Protein AF-A0A9W6DGX1-F1 (afdb_monomer)

Sequence (95 aa):
MDEYISGRIVN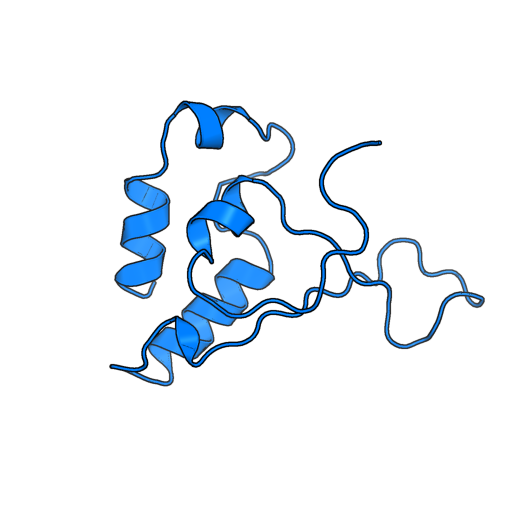MPQNILNSYNKTKRAGSHAEVNALNEALLARKGANIDEFMIHVISTKGLGPSIPRAGIPMPRCQHCEYITNGSNYYPEVLKYGK

pLDDT: mean 82.73, std 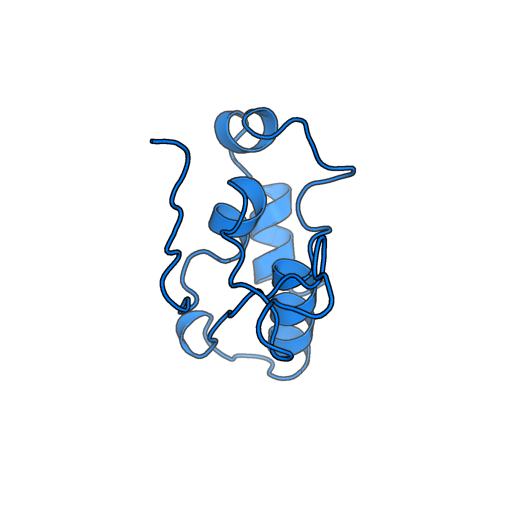13.67, range [37.44, 96.56]

InterPro domains:
  IPR025968 YwqJ-like deaminase [PF14431] (6-85)

Secondary structure (DSSP, 8-state):
--HHHHHHHHT--HHHHTT-TTSSSTT-SHHHHHHHHHHHHSTT--GGG-EE--EE-TT--TTS-TT-EE-PPPHHHHHHTTTSEE---S--S--

Foldseek 3Di:
DDPLLVCLQVPPDPCLLPVDPPDPGQQPDPQSVVLVVVCVVVPPDDLQVAEDWDFDPPPDDPPDPPRGDTDDDGSSSCSSSPNYHYDDDPDDPDD

Solvent-accessible surface area (backbone atoms only — not comparable to full-atom values): 6069 Å² total; per-residue (Å²): 128,33,69,69,53,48,48,38,65,74,66,50,52,66,70,50,63,67,69,56,88,88,60,100,52,86,70,73,49,70,70,49,48,52,50,35,52,51,46,61,74,40,76,89,64,60,60,64,79,39,76,50,75,52,63,38,66,80,88,63,54,98,86,50,65,93,84,43,43,81,48,55,72,52,67,52,50,47,60,50,50,58,66,38,40,66,62,82,59,92,58,69,79,88,128

Radius of gyration: 14.16 Å; Cα con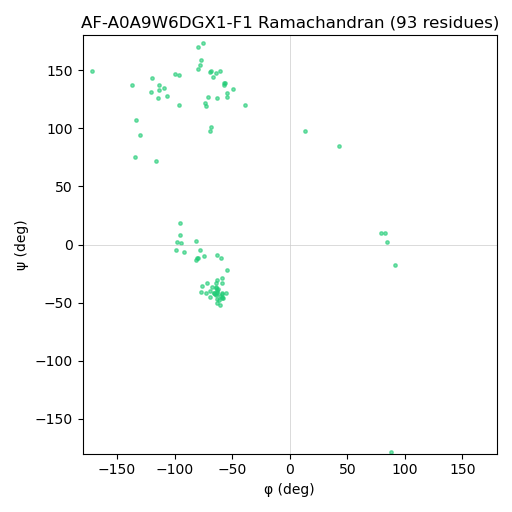tacts (8 Å, |Δi|>4): 99; chains: 1; bounding box: 33×26×41 Å

Structure (mmCIF, N/CA/C/O backbone):
data_AF-A0A9W6DGX1-F1
#
_entry.id   AF-A0A9W6DGX1-F1
#
loop_
_atom_site.group_PDB
_atom_site.id
_atom_site.type_symbol
_atom_site.label_atom_id
_atom_site.label_alt_id
_atom_site.label_comp_id
_atom_site.label_asym_id
_atom_site.label_entity_id
_atom_site.label_seq_id
_atom_site.pdbx_PDB_ins_code
_atom_site.Cartn_x
_atom_site.Cartn_y
_atom_site.Cartn_z
_atom_site.occupancy
_atom_site.B_iso_or_equiv
_atom_site.auth_seq_id
_atom_site.auth_comp_id
_atom_site.auth_asym_id
_atom_site.auth_atom_id
_atom_site.pdbx_PDB_model_num
ATOM 1 N N . MET A 1 1 ? -3.928 12.412 5.700 1.00 82.19 1 MET A N 1
ATOM 2 C CA . MET A 1 1 ? -3.665 10.965 5.611 1.00 82.19 1 MET A CA 1
ATOM 3 C C . MET A 1 1 ? -4.888 10.259 6.151 1.00 82.19 1 MET A C 1
ATOM 5 O O . MET A 1 1 ? -5.416 10.737 7.149 1.00 82.19 1 MET A O 1
ATOM 9 N N . ASP A 1 2 ? -5.337 9.197 5.499 1.00 93.50 2 ASP A N 1
ATOM 10 C CA . ASP A 1 2 ? -6.369 8.302 6.015 1.00 93.50 2 ASP A CA 1
ATOM 11 C C . ASP A 1 2 ? -5.929 7.639 7.338 1.00 93.50 2 ASP A C 1
ATOM 13 O O . ASP A 1 2 ? -4.730 7.431 7.563 1.00 93.50 2 ASP A O 1
ATOM 17 N N . GLU A 1 3 ? -6.888 7.333 8.218 1.00 92.75 3 GLU A N 1
ATOM 18 C CA . GLU A 1 3 ? -6.628 6.765 9.547 1.00 92.75 3 GLU A CA 1
ATOM 19 C C . GLU A 1 3 ? -5.964 5.388 9.463 1.00 92.75 3 GLU A C 1
ATOM 21 O O . GLU A 1 3 ? -4.990 5.137 10.178 1.00 92.75 3 GLU A O 1
ATOM 26 N N . TYR A 1 4 ? -6.414 4.532 8.540 1.00 91.94 4 TYR A N 1
ATOM 27 C CA . TYR A 1 4 ? -5.843 3.206 8.335 1.00 91.94 4 TYR A CA 1
ATOM 28 C C . TYR A 1 4 ? -4.367 3.321 7.947 1.00 91.94 4 TYR A C 1
ATOM 30 O O . TYR A 1 4 ? -3.49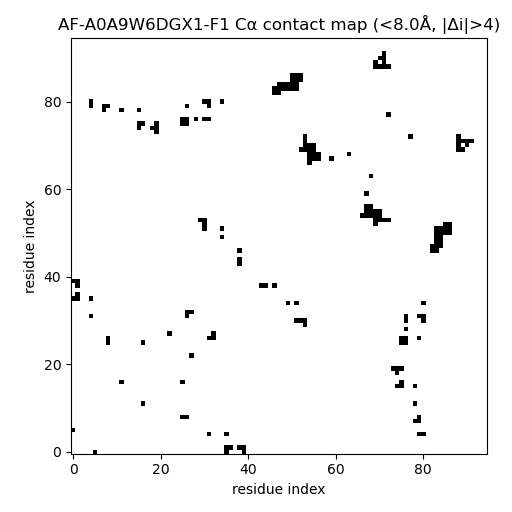0 2.749 8.599 1.00 91.94 4 TYR A O 1
ATOM 38 N N . ILE A 1 5 ? -4.065 4.128 6.926 1.00 93.44 5 ILE A N 1
ATOM 39 C CA . ILE A 1 5 ? -2.695 4.293 6.425 1.00 93.44 5 ILE A CA 1
ATOM 40 C C . ILE A 1 5 ? -1.793 4.930 7.488 1.00 93.44 5 ILE A C 1
ATOM 42 O O . ILE A 1 5 ? -0.669 4.469 7.703 1.00 93.44 5 ILE A O 1
ATOM 46 N N . SER A 1 6 ? -2.285 5.960 8.183 1.00 92.75 6 SER A N 1
ATOM 47 C CA . SER A 1 6 ? -1.562 6.602 9.284 1.00 92.75 6 SER A CA 1
ATOM 48 C C . SER A 1 6 ? -1.223 5.592 10.387 1.00 92.75 6 SER A C 1
ATOM 50 O O . SER A 1 6 ? -0.066 5.491 10.806 1.00 92.75 6 SER A O 1
ATOM 52 N N . GLY A 1 7 ? -2.199 4.768 10.781 1.00 94.00 7 GLY A N 1
ATOM 53 C CA . GLY A 1 7 ? -2.025 3.708 11.767 1.00 94.00 7 GLY A CA 1
ATOM 54 C C . GLY A 1 7 ? -0.966 2.686 11.357 1.00 94.00 7 GLY A C 1
ATOM 55 O O . GLY A 1 7 ? -0.135 2.309 12.184 1.00 94.00 7 GLY A O 1
ATOM 56 N N . ARG A 1 8 ? -0.925 2.276 10.083 1.00 94.12 8 ARG A N 1
ATOM 57 C CA . ARG A 1 8 ? 0.108 1.351 9.580 1.00 94.12 8 ARG A CA 1
ATOM 58 C C . ARG A 1 8 ? 1.503 1.982 9.572 1.00 94.12 8 ARG A C 1
ATOM 60 O O . ARG A 1 8 ? 2.474 1.295 9.863 1.00 94.12 8 ARG A O 1
ATOM 67 N N . ILE A 1 9 ? 1.641 3.270 9.262 1.00 91.62 9 ILE A N 1
ATOM 68 C CA . ILE A 1 9 ? 2.961 3.925 9.275 1.00 91.62 9 ILE A CA 1
ATOM 69 C C . ILE A 1 9 ? 3.492 4.070 10.703 1.00 91.62 9 ILE A C 1
ATOM 71 O O . ILE A 1 9 ? 4.659 3.771 10.946 1.00 91.62 9 ILE A O 1
ATOM 75 N N . VAL A 1 10 ? 2.650 4.515 11.641 1.00 92.31 10 VAL A N 1
ATOM 76 C CA . VAL A 1 10 ? 3.055 4.750 13.038 1.00 92.31 10 VAL A CA 1
ATOM 77 C C . VAL A 1 10 ? 3.360 3.441 13.764 1.00 92.31 10 VAL A C 1
ATOM 79 O O . VAL A 1 10 ? 4.337 3.369 14.50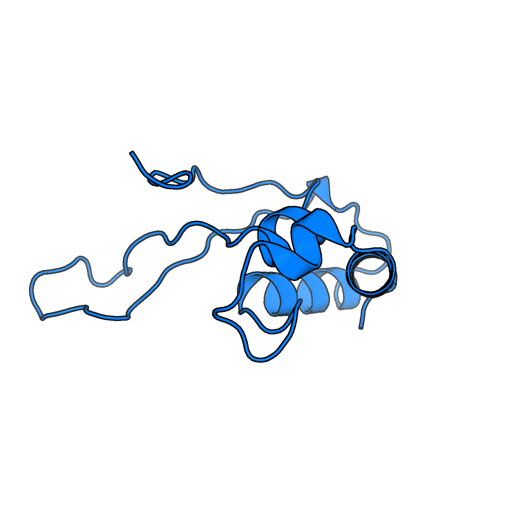2 1.00 92.31 10 VAL A O 1
ATOM 82 N N . ASN A 1 11 ? 2.563 2.397 13.527 1.00 93.38 11 ASN A N 1
ATOM 83 C CA . ASN A 1 11 ? 2.692 1.112 14.219 1.00 93.38 11 ASN A CA 1
ATOM 84 C C . ASN A 1 11 ? 3.530 0.084 13.442 1.00 93.38 11 ASN A C 1
ATOM 86 O O . ASN A 1 11 ? 3.421 -1.119 13.690 1.00 93.38 11 ASN A O 1
ATOM 90 N N . MET A 1 12 ? 4.345 0.528 12.480 1.00 92.25 12 MET A N 1
ATOM 91 C CA . MET A 1 12 ? 5.190 -0.375 11.704 1.00 92.25 12 MET A CA 1
ATOM 92 C C . MET A 1 12 ? 6.206 -1.081 12.621 1.00 92.25 12 MET A C 1
ATOM 94 O O . MET A 1 12 ? 6.975 -0.408 13.308 1.00 92.25 12 MET A O 1
ATOM 98 N N . PRO A 1 13 ? 6.271 -2.426 12.612 1.00 93.31 13 PRO A N 1
ATOM 99 C CA . PRO A 1 13 ? 7.254 -3.173 13.383 1.00 93.31 13 PRO A CA 1
ATOM 100 C C . PRO A 1 13 ? 8.687 -2.767 13.034 1.00 93.31 13 PRO A C 1
ATOM 102 O O . PRO A 1 13 ? 9.031 -2.624 11.858 1.00 93.31 13 PRO A O 1
ATOM 105 N N . GLN A 1 14 ? 9.550 -2.646 14.046 1.00 89.12 14 GLN A N 1
ATOM 106 C CA . GLN A 1 14 ? 10.926 -2.175 13.860 1.00 89.12 14 GLN A CA 1
ATOM 107 C C . GLN A 1 14 ? 11.732 -3.058 12.893 1.00 89.12 14 GLN A C 1
ATOM 109 O O . GLN A 1 14 ? 12.565 -2.553 12.142 1.00 89.12 14 GLN A O 1
ATOM 114 N N . ASN A 1 15 ? 11.471 -4.369 12.870 1.00 89.38 15 ASN A N 1
ATOM 115 C CA . ASN A 1 15 ? 12.113 -5.288 11.932 1.00 89.38 15 ASN A CA 1
ATOM 116 C C . ASN A 1 15 ? 11.744 -4.982 10.473 1.00 89.38 15 ASN A C 1
ATOM 118 O O . ASN A 1 15 ? 12.612 -5.088 9.619 1.00 89.38 15 ASN A O 1
ATOM 122 N N . ILE A 1 16 ? 10.503 -4.566 10.194 1.00 87.62 16 ILE A N 1
ATOM 123 C CA . ILE A 1 16 ? 10.052 -4.151 8.855 1.00 87.62 16 ILE A CA 1
ATOM 124 C C . ILE A 1 16 ? 10.568 -2.748 8.532 1.00 87.62 16 ILE A C 1
ATOM 126 O O . ILE A 1 16 ? 11.023 -2.482 7.423 1.00 87.62 16 ILE A O 1
ATOM 130 N N . LEU A 1 17 ? 10.545 -1.839 9.508 1.00 85.94 17 LEU A N 1
ATOM 131 C CA . LEU A 1 17 ? 11.065 -0.488 9.322 1.00 85.94 17 LEU A CA 1
ATOM 132 C C . LEU A 1 17 ? 12.549 -0.520 8.918 1.00 85.94 17 LEU A C 1
ATOM 134 O O . LEU A 1 17 ? 12.945 0.157 7.970 1.00 85.94 17 LEU A O 1
ATOM 138 N N . ASN A 1 18 ? 13.341 -1.378 9.564 1.00 83.94 18 ASN A N 1
ATOM 139 C CA . ASN A 1 18 ? 14.775 -1.526 9.312 1.00 83.94 18 ASN A CA 1
ATOM 140 C C . ASN A 1 18 ? 15.119 -2.408 8.098 1.00 83.94 18 ASN A C 1
ATOM 142 O O . ASN A 1 18 ? 16.272 -2.420 7.668 1.00 83.94 18 ASN A O 1
ATOM 146 N N . SER A 1 19 ? 14.171 -3.170 7.544 1.00 79.19 19 SER A N 1
ATOM 147 C CA . SER A 1 19 ? 14.473 -4.162 6.504 1.00 79.19 19 SER A CA 1
ATOM 148 C C . SER A 1 19 ? 14.647 -3.564 5.102 1.00 79.19 19 SER A C 1
ATOM 150 O O . SER A 1 19 ? 15.164 -4.230 4.205 1.00 79.19 19 SER A O 1
ATOM 152 N N . TYR A 1 20 ? 14.289 -2.289 4.903 1.00 67.06 20 TYR A N 1
ATOM 153 C CA . TYR A 1 20 ? 14.417 -1.608 3.614 1.00 67.06 20 TYR A CA 1
ATOM 154 C C . TYR A 1 20 ? 15.119 -0.244 3.737 1.00 67.06 20 TYR A C 1
ATOM 156 O O . TYR A 1 20 ? 14.498 0.788 3.970 1.00 67.06 20 TYR A O 1
ATOM 164 N N . ASN A 1 21 ? 16.439 -0.231 3.518 1.00 63.84 21 ASN A N 1
ATOM 165 C CA . ASN A 1 21 ? 17.304 0.956 3.653 1.00 63.84 21 ASN A CA 1
ATOM 166 C C . ASN A 1 21 ? 17.305 1.913 2.440 1.00 63.84 21 ASN A C 1
ATOM 168 O O . ASN A 1 21 ? 18.070 2.874 2.408 1.00 63.84 21 ASN A O 1
ATOM 172 N N . LYS A 1 22 ? 16.498 1.655 1.401 1.00 63.50 22 LYS A N 1
ATOM 173 C CA . LYS A 1 22 ? 16.588 2.370 0.109 1.00 63.50 22 LYS A CA 1
ATOM 174 C C . LYS A 1 22 ? 15.646 3.571 -0.039 1.00 63.50 22 LYS A C 1
ATOM 176 O O . LYS A 1 22 ? 15.646 4.194 -1.100 1.00 63.50 22 LYS A O 1
ATOM 181 N N . THR A 1 23 ? 14.840 3.912 0.968 1.00 59.56 23 THR A N 1
ATOM 182 C CA . THR A 1 23 ? 13.769 4.920 0.821 1.00 59.56 23 THR A CA 1
ATOM 183 C C . THR A 1 23 ? 13.922 6.108 1.744 1.00 59.56 23 THR A C 1
ATOM 185 O O . THR A 1 23 ? 14.256 5.954 2.913 1.00 59.56 23 THR A O 1
ATOM 188 N N . LYS A 1 24 ? 13.568 7.291 1.227 1.00 61.78 24 LYS A N 1
ATOM 189 C CA . LYS A 1 24 ? 13.570 8.560 1.968 1.00 61.78 24 LYS A CA 1
ATOM 190 C C . LYS A 1 24 ? 12.667 8.537 3.214 1.00 61.78 24 LYS A C 1
ATOM 192 O O . LYS A 1 24 ? 12.962 9.265 4.154 1.00 61.78 24 LYS A O 1
ATOM 197 N N . ARG A 1 25 ? 11.585 7.736 3.221 1.00 69.25 25 ARG A N 1
ATOM 198 C CA . ARG A 1 2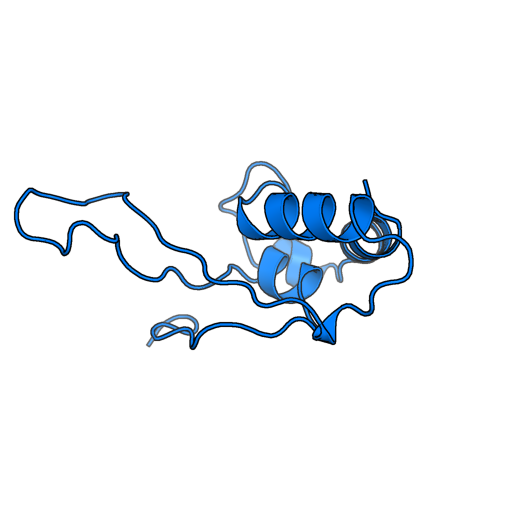5 ? 10.700 7.473 4.378 1.00 69.25 25 ARG A CA 1
ATOM 199 C C . ARG A 1 25 ? 9.693 6.355 4.064 1.00 69.25 25 ARG A C 1
ATOM 201 O O . ARG A 1 25 ? 9.251 6.256 2.915 1.00 69.25 25 ARG A O 1
ATOM 208 N N . ALA A 1 26 ? 9.273 5.582 5.069 1.00 72.31 26 ALA A N 1
ATOM 209 C CA . ALA A 1 26 ? 8.134 4.668 4.949 1.00 72.31 26 ALA A CA 1
ATOM 210 C C . ALA A 1 26 ? 6.859 5.430 4.532 1.00 72.31 26 ALA A C 1
ATOM 212 O O . ALA A 1 26 ? 6.598 6.528 5.025 1.00 72.31 26 ALA A O 1
ATOM 213 N N . GLY A 1 27 ? 6.090 4.858 3.601 1.00 74.19 27 GLY A N 1
ATOM 214 C CA . GLY A 1 27 ? 4.829 5.432 3.114 1.00 74.19 27 GLY A CA 1
ATOM 215 C C . GLY A 1 27 ? 4.943 6.502 2.023 1.00 74.19 27 GLY A C 1
ATOM 216 O O . GLY A 1 27 ? 3.947 7.132 1.704 1.00 74.19 27 GLY A O 1
ATOM 217 N N . SER A 1 28 ? 6.128 6.713 1.442 1.00 83.06 28 SER A N 1
ATOM 218 C CA . SER A 1 28 ? 6.340 7.720 0.385 1.00 83.06 28 SER A CA 1
ATOM 219 C C . SER A 1 28 ? 6.177 7.199 -1.051 1.00 83.06 28 SER A C 1
ATOM 221 O O . SER A 1 28 ? 6.246 7.987 -1.995 1.00 83.06 28 SER A O 1
ATOM 223 N N . HIS A 1 29 ? 5.999 5.889 -1.239 1.00 89.81 29 HIS A N 1
ATOM 224 C CA . HIS A 1 29 ? 5.856 5.291 -2.566 1.00 89.81 29 HIS A CA 1
ATOM 225 C C . HIS A 1 29 ? 4.464 5.496 -3.172 1.00 89.81 29 HIS A C 1
ATOM 227 O O . HIS A 1 29 ? 3.478 5.720 -2.467 1.00 89.81 29 HIS A O 1
ATOM 233 N N . ALA A 1 30 ? 4.408 5.373 -4.500 1.00 90.69 30 ALA A N 1
ATOM 234 C CA . ALA A 1 30 ? 3.214 5.610 -5.300 1.00 90.69 30 ALA A CA 1
ATOM 235 C C . ALA A 1 30 ? 2.017 4.763 -4.844 1.00 90.69 30 ALA A C 1
ATOM 237 O O . ALA A 1 30 ? 0.920 5.298 -4.726 1.00 90.69 30 ALA A O 1
ATOM 238 N N . GLU A 1 31 ? 2.221 3.484 -4.517 1.00 91.31 31 GLU A N 1
ATOM 239 C CA . GLU A 1 31 ? 1.144 2.596 -4.071 1.00 91.31 31 GLU A CA 1
ATOM 240 C C . GLU A 1 31 ? 0.481 3.040 -2.766 1.00 91.31 31 GLU A C 1
ATOM 242 O O . GLU A 1 31 ? -0.737 2.941 -2.628 1.00 91.31 31 GLU A O 1
ATOM 247 N N . VAL A 1 32 ? 1.262 3.564 -1.818 1.00 94.00 32 VAL A N 1
ATOM 248 C CA . VAL A 1 32 ? 0.733 4.034 -0.533 1.00 94.00 32 VAL A CA 1
ATOM 249 C C . VAL A 1 32 ? -0.035 5.336 -0.726 1.00 94.00 32 VAL A C 1
ATOM 251 O O . VAL A 1 32 ? -1.118 5.490 -0.165 1.00 94.00 32 VAL A O 1
ATOM 254 N N . ASN A 1 33 ? 0.490 6.247 -1.550 1.00 93.38 33 ASN A N 1
ATOM 255 C CA . ASN A 1 33 ? -0.189 7.503 -1.862 1.00 93.38 33 ASN A CA 1
ATOM 256 C C . ASN A 1 33 ? -1.520 7.251 -2.581 1.00 93.38 33 ASN A C 1
ATOM 258 O O . ASN A 1 33 ? -2.541 7.791 -2.162 1.00 93.38 33 ASN A O 1
ATOM 262 N N . ALA A 1 34 ? -1.523 6.379 -3.593 1.00 94.69 34 ALA A N 1
ATOM 263 C CA . ALA A 1 34 ? -2.723 6.032 -4.348 1.00 94.69 34 ALA A CA 1
ATOM 264 C C . ALA A 1 34 ? -3.801 5.404 -3.452 1.00 94.69 34 ALA A C 1
ATOM 266 O O . ALA A 1 34 ? -4.964 5.797 -3.513 1.00 94.69 34 ALA A O 1
ATOM 267 N N . LEU A 1 35 ? -3.419 4.470 -2.573 1.00 95.38 35 LEU A N 1
ATOM 268 C CA . LEU A 1 35 ? -4.365 3.858 -1.641 1.00 95.38 35 LEU A CA 1
ATOM 269 C C . LEU A 1 35 ? -4.902 4.869 -0.621 1.00 95.38 35 LEU A C 1
ATOM 271 O O . LEU A 1 35 ? -6.099 4.886 -0.348 1.00 95.38 35 LEU A O 1
ATOM 275 N N . ASN A 1 36 ? -4.041 5.742 -0.091 1.00 95.38 36 ASN A N 1
ATOM 276 C CA . ASN A 1 36 ? -4.456 6.815 0.810 1.00 95.38 36 ASN A CA 1
ATOM 277 C C . ASN A 1 36 ? -5.479 7.753 0.151 1.00 95.38 36 ASN A C 1
ATOM 279 O O . ASN A 1 36 ? -6.483 8.089 0.771 1.00 95.38 36 ASN A O 1
ATOM 283 N N . GLU A 1 37 ? -5.245 8.177 -1.091 1.00 95.94 37 GLU A N 1
ATOM 284 C CA . GLU A 1 37 ? -6.197 9.019 -1.826 1.00 95.94 37 GLU A CA 1
ATOM 285 C C . GLU A 1 37 ? -7.528 8.298 -2.058 1.00 95.94 37 GLU A C 1
ATOM 2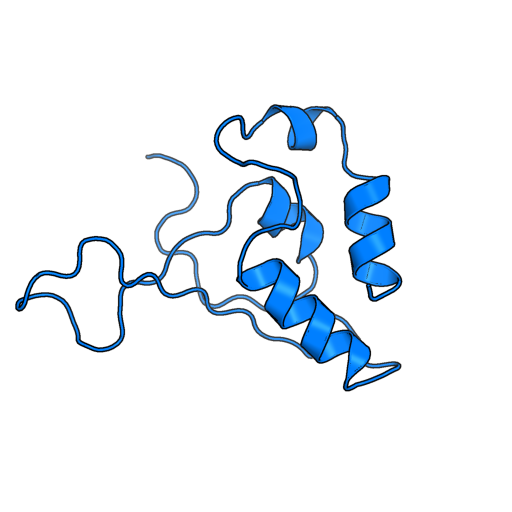87 O O . GLU A 1 37 ? -8.589 8.890 -1.859 1.00 95.94 37 GLU A O 1
ATOM 292 N N . ALA A 1 38 ? -7.483 7.009 -2.400 1.00 95.88 38 ALA A N 1
ATOM 293 C CA . ALA A 1 38 ? -8.675 6.203 -2.632 1.00 95.88 38 ALA A CA 1
ATOM 294 C C . ALA A 1 38 ? -9.528 6.023 -1.358 1.00 95.88 38 ALA A C 1
ATOM 296 O O . ALA A 1 38 ? -10.750 6.178 -1.414 1.00 95.88 38 ALA A O 1
ATOM 297 N N . LEU A 1 39 ? -8.895 5.774 -0.207 1.00 95.50 39 LEU A N 1
ATOM 298 C CA . LEU A 1 39 ? -9.564 5.676 1.098 1.00 95.50 39 LEU A CA 1
ATOM 299 C C . LEU A 1 39 ? -10.166 7.018 1.540 1.00 95.50 39 LEU A C 1
ATOM 301 O O . LEU A 1 39 ? -11.311 7.072 1.987 1.00 95.50 39 LEU A O 1
ATOM 305 N N . LEU A 1 40 ? -9.440 8.125 1.340 1.00 95.69 40 LEU A N 1
ATOM 306 C CA . LEU A 1 40 ? -9.954 9.468 1.634 1.00 95.69 40 LEU A CA 1
ATOM 307 C C . LEU A 1 40 ? -11.148 9.842 0.743 1.00 95.69 40 LEU A C 1
ATOM 309 O O . LEU A 1 40 ? -12.078 10.500 1.217 1.00 95.69 40 LEU A O 1
ATOM 313 N N . ALA A 1 41 ? -11.130 9.431 -0.528 1.00 96.56 41 ALA A N 1
ATOM 314 C CA . ALA A 1 41 ? -12.216 9.667 -1.475 1.00 96.56 41 ALA A CA 1
ATOM 315 C C . ALA A 1 41 ? -13.456 8.806 -1.178 1.00 96.56 41 ALA A C 1
ATOM 317 O O . ALA A 1 41 ? -14.583 9.257 -1.387 1.00 96.56 41 ALA A O 1
ATOM 318 N N . ARG A 1 42 ? -13.267 7.585 -0.663 1.00 95.31 42 ARG A N 1
ATOM 319 C CA . ARG A 1 42 ? -14.340 6.650 -0.295 1.00 95.31 42 ARG A CA 1
ATOM 320 C C . ARG A 1 42 ? -14.337 6.367 1.208 1.00 95.31 42 ARG A C 1
ATOM 322 O O . ARG A 1 42 ? -14.006 5.268 1.645 1.00 95.31 42 ARG A O 1
ATOM 329 N N . LYS A 1 43 ? -14.758 7.356 2.001 1.00 92.69 43 LYS A N 1
ATOM 330 C CA . LYS A 1 43 ? -14.877 7.210 3.461 1.00 92.69 43 LYS A CA 1
ATOM 331 C C . LYS A 1 43 ? -15.752 6.006 3.828 1.00 92.69 43 LYS A C 1
ATOM 333 O O . LYS A 1 43 ? -16.889 5.913 3.373 1.00 92.69 43 LYS A O 1
ATOM 338 N N . GLY A 1 44 ? -15.226 5.126 4.679 1.00 89.19 44 GLY A N 1
ATOM 339 C CA . GLY A 1 44 ? -15.914 3.915 5.135 1.00 89.19 44 GLY A CA 1
ATOM 340 C C . GLY A 1 44 ? -15.791 2.707 4.202 1.00 89.19 44 GLY A C 1
ATOM 341 O O . GLY A 1 44 ? -16.367 1.670 4.515 1.00 89.19 44 GLY A O 1
ATOM 342 N N . ALA A 1 45 ? -15.059 2.814 3.086 1.00 93.25 45 ALA A N 1
ATOM 343 C CA . ALA A 1 45 ? -14.702 1.647 2.286 1.00 93.25 45 ALA A CA 1
ATOM 344 C C . ALA A 1 45 ? -13.754 0.724 3.061 1.00 93.25 45 ALA A C 1
ATOM 346 O O . ALA A 1 45 ? -12.868 1.183 3.788 1.00 93.25 45 ALA A O 1
ATOM 347 N N . ASN A 1 46 ? -13.923 -0.578 2.867 1.00 93.81 46 ASN A N 1
ATOM 348 C CA . ASN A 1 46 ? -13.024 -1.578 3.411 1.00 93.81 46 ASN A CA 1
ATOM 349 C C . ASN A 1 46 ? -11.764 -1.694 2.545 1.00 93.81 46 ASN A C 1
ATOM 351 O O . ASN A 1 46 ? -11.774 -1.455 1.336 1.00 93.81 46 ASN A O 1
ATOM 355 N N . ILE A 1 47 ? -10.649 -2.066 3.173 1.00 93.12 47 ILE A N 1
ATOM 356 C CA . ILE A 1 47 ? -9.343 -2.138 2.506 1.00 93.12 47 ILE A CA 1
ATOM 357 C C . ILE A 1 47 ? -9.307 -3.181 1.374 1.00 93.12 47 ILE A C 1
ATOM 359 O O . ILE A 1 47 ? -8.608 -2.991 0.378 1.00 93.12 47 ILE A O 1
ATOM 363 N N . ASP A 1 48 ? -10.092 -4.248 1.504 1.00 95.38 48 ASP A N 1
ATOM 364 C CA . ASP A 1 48 ? -10.225 -5.357 0.557 1.00 95.38 48 ASP A CA 1
ATOM 365 C C . ASP A 1 48 ? -11.099 -5.019 -0.661 1.00 95.38 48 ASP A C 1
ATOM 367 O O . ASP A 1 48 ? -11.164 -5.800 -1.607 1.00 95.38 48 ASP A O 1
ATOM 371 N N . GLU A 1 49 ? -11.717 -3.837 -0.701 1.00 95.25 49 GLU A N 1
ATOM 372 C CA . GLU A 1 49 ? -12.391 -3.321 -1.897 1.00 95.25 49 GLU A CA 1
ATOM 373 C C . GLU A 1 49 ? -11.414 -2.697 -2.906 1.00 95.25 49 GLU A C 1
ATOM 375 O O . GLU A 1 49 ? -11.790 -2.403 -4.043 1.00 95.25 49 GLU A O 1
ATOM 380 N N . PHE A 1 50 ? -10.159 -2.470 -2.509 1.00 95.06 50 PHE A N 1
ATOM 381 C CA . PHE A 1 50 ? -9.149 -1.840 -3.353 1.00 95.06 50 PHE A CA 1
ATOM 382 C C . PHE A 1 50 ? -8.225 -2.879 -3.990 1.00 95.06 50 PHE A C 1
ATOM 384 O O . PHE A 1 50 ? -7.897 -3.904 -3.390 1.00 95.06 50 PHE A O 1
ATOM 391 N N . MET A 1 51 ? -7.776 -2.588 -5.214 1.00 93.00 51 MET A N 1
ATOM 392 C CA . MET A 1 51 ? -6.735 -3.339 -5.911 1.00 93.00 51 MET A CA 1
ATOM 393 C C . MET A 1 51 ? -5.565 -2.420 -6.235 1.00 93.00 51 MET A C 1
ATOM 395 O O . MET A 1 51 ? -5.743 -1.346 -6.807 1.00 93.00 51 MET A O 1
ATOM 399 N N . ILE A 1 52 ? -4.361 -2.873 -5.905 1.00 91.62 52 ILE A N 1
ATOM 400 C CA . ILE A 1 52 ? -3.120 -2.161 -6.179 1.00 91.62 52 ILE A CA 1
ATOM 401 C C . ILE A 1 52 ? -2.384 -2.859 -7.318 1.00 91.62 52 ILE A C 1
ATOM 403 O O . ILE A 1 52 ? -2.118 -4.061 -7.275 1.00 91.62 52 ILE A O 1
ATOM 407 N N . HIS A 1 53 ? -2.016 -2.076 -8.327 1.00 90.12 53 HIS A N 1
ATOM 408 C CA . HIS A 1 53 ? -1.172 -2.509 -9.430 1.00 90.12 53 HIS A CA 1
ATOM 409 C C . HIS A 1 53 ? -0.094 -1.452 -9.665 1.00 90.12 53 HIS A C 1
ATOM 411 O O . HIS A 1 53 ? -0.372 -0.352 -10.140 1.00 90.12 53 HIS A O 1
ATOM 417 N N . VAL A 1 54 ? 1.140 -1.783 -9.287 1.00 87.38 54 VAL A N 1
ATOM 418 C CA . VAL A 1 54 ? 2.278 -0.870 -9.416 1.00 87.38 54 VAL A CA 1
ATOM 419 C C . VAL A 1 54 ? 3.008 -1.180 -10.708 1.00 87.38 54 VAL A C 1
ATOM 421 O O . VAL A 1 54 ? 3.524 -2.281 -10.884 1.00 87.38 54 VAL A O 1
ATOM 424 N N . ILE A 1 55 ? 3.079 -0.192 -11.592 1.00 86.75 55 ILE A N 1
ATOM 425 C CA . ILE A 1 55 ? 3.848 -0.262 -12.832 1.00 86.75 55 ILE A CA 1
ATOM 426 C C . ILE A 1 55 ? 5.003 0.732 -12.774 1.00 86.75 55 ILE A C 1
ATOM 428 O O . ILE A 1 55 ? 4.852 1.871 -12.333 1.00 86.75 55 ILE A O 1
ATOM 432 N N . SER A 1 56 ? 6.174 0.299 -13.224 1.00 81.88 56 SER A N 1
ATOM 433 C CA . SER A 1 56 ? 7.352 1.144 -13.357 1.00 81.88 56 SER A CA 1
ATOM 434 C C . SER A 1 56 ? 7.658 1.386 -14.824 1.00 81.88 56 SER A C 1
ATOM 436 O O . SER A 1 56 ? 7.684 0.462 -15.641 1.00 81.88 56 SER A O 1
ATOM 438 N N . THR A 1 57 ? 7.938 2.647 -15.140 1.00 79.81 57 THR A N 1
ATOM 439 C CA . THR A 1 57 ? 8.482 3.066 -16.433 1.00 79.81 57 THR A CA 1
ATOM 440 C C . THR A 1 57 ? 9.999 3.263 -16.396 1.00 79.81 57 THR A C 1
ATOM 442 O O . THR A 1 57 ? 10.627 3.645 -17.386 1.00 79.81 57 THR A O 1
ATOM 445 N N . LYS A 1 58 ? 10.628 2.997 -15.247 1.00 72.06 58 LYS A N 1
ATOM 446 C CA . LYS A 1 58 ? 12.068 3.160 -15.076 1.00 72.06 58 LYS A CA 1
ATOM 447 C C . LYS A 1 58 ? 12.815 2.087 -15.868 1.00 72.06 58 LYS A C 1
ATOM 449 O O . LYS A 1 58 ? 12.575 0.901 -15.680 1.00 72.06 58 LYS A O 1
ATOM 454 N N . GLY A 1 59 ? 13.756 2.512 -16.709 1.00 64.50 59 GLY A N 1
ATOM 455 C CA . GLY A 1 59 ? 14.519 1.602 -17.570 1.00 64.50 59 GLY A CA 1
ATOM 456 C C . GLY A 1 59 ? 13.763 1.151 -18.823 1.00 64.50 59 GLY A C 1
ATOM 457 O O . GLY A 1 59 ? 14.247 0.265 -19.522 1.00 64.50 59 GLY A O 1
A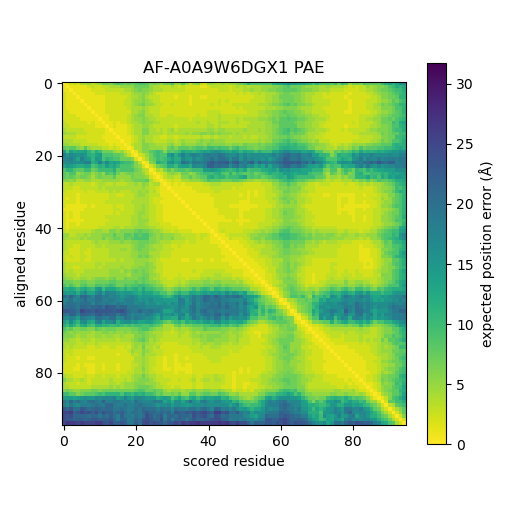TOM 458 N N . LEU A 1 60 ? 12.609 1.758 -19.131 1.00 65.31 60 LEU A N 1
ATOM 459 C CA . LEU A 1 60 ? 11.940 1.545 -20.410 1.00 65.31 60 LEU A CA 1
ATOM 460 C C . LEU A 1 60 ? 12.773 2.158 -21.539 1.00 65.31 60 LEU A C 1
ATOM 462 O O . LEU A 1 60 ? 12.767 3.367 -21.761 1.00 65.31 60 LEU A O 1
ATOM 466 N N . GLY A 1 61 ? 13.498 1.300 -22.253 1.00 63.91 61 GLY A N 1
ATOM 467 C CA . GLY A 1 61 ? 13.926 1.581 -23.618 1.00 63.91 61 GLY A CA 1
ATOM 468 C C . GLY A 1 61 ? 12.752 1.436 -24.601 1.00 63.91 61 GLY A C 1
ATOM 469 O O . GLY A 1 61 ? 11.681 0.959 -24.220 1.00 63.91 61 GLY A O 1
ATOM 470 N N . PRO A 1 62 ? 12.942 1.783 -25.884 1.00 67.56 62 PRO A N 1
ATOM 471 C CA . PRO A 1 62 ? 11.897 1.695 -26.914 1.00 67.56 62 PRO A CA 1
ATOM 472 C C . PRO A 1 62 ? 11.326 0.277 -27.139 1.00 67.56 62 PRO A C 1
ATOM 474 O O . PRO A 1 62 ? 10.310 0.132 -27.811 1.00 67.56 62 PRO A O 1
ATOM 477 N N . SER A 1 63 ? 11.967 -0.759 -26.591 1.00 65.69 63 SER A N 1
ATOM 478 C CA . SER A 1 63 ? 11.666 -2.182 -26.783 1.00 65.69 63 SER A CA 1
ATOM 479 C C . SER A 1 63 ? 10.832 -2.843 -25.673 1.00 65.69 63 SER A C 1
ATOM 481 O O . SER A 1 63 ? 10.468 -4.008 -25.817 1.00 65.69 63 SER A O 1
ATOM 483 N N . ILE A 1 64 ? 10.511 -2.149 -24.576 1.00 62.16 64 ILE A N 1
ATOM 484 C CA . ILE A 1 64 ? 9.687 -2.693 -23.477 1.00 62.16 64 ILE A CA 1
ATOM 485 C C . ILE A 1 64 ? 8.218 -2.253 -23.667 1.00 62.16 64 ILE A C 1
ATOM 487 O O . ILE A 1 64 ? 8.001 -1.154 -24.187 1.00 62.16 64 ILE A O 1
ATOM 491 N N . PRO A 1 65 ? 7.193 -3.062 -23.297 1.00 63.84 65 PRO A N 1
ATOM 492 C CA . PRO A 1 65 ? 5.791 -2.710 -23.523 1.00 63.84 65 PRO A CA 1
ATOM 493 C C . PRO A 1 65 ? 5.460 -1.296 -23.041 1.00 63.84 65 PRO A C 1
ATOM 495 O O . PRO A 1 65 ? 5.791 -0.924 -21.916 1.00 63.84 65 PRO A O 1
ATOM 498 N N . ARG A 1 66 ? 4.755 -0.516 -23.876 1.00 65.69 66 ARG A N 1
ATOM 499 C CA . ARG A 1 66 ? 4.373 0.881 -23.574 1.00 65.69 66 ARG A CA 1
ATOM 500 C C . ARG A 1 66 ? 3.623 1.037 -22.242 1.00 65.69 66 ARG A C 1
ATOM 502 O O . ARG A 1 66 ? 3.621 2.125 -21.681 1.00 65.69 66 ARG A O 1
ATOM 509 N N . ALA A 1 67 ? 3.006 -0.037 -21.748 1.00 72.62 67 ALA A N 1
ATOM 510 C CA . ALA A 1 67 ? 2.280 -0.079 -20.481 1.00 72.62 67 ALA A CA 1
ATOM 511 C C . ALA A 1 67 ? 3.182 -0.095 -19.224 1.00 72.62 67 ALA A C 1
ATOM 513 O O . ALA A 1 67 ? 2.667 0.064 -18.122 1.00 72.62 67 ALA A O 1
ATOM 514 N N . GLY A 1 68 ? 4.503 -0.262 -19.361 1.00 79.19 68 GLY A N 1
ATOM 515 C CA . GLY A 1 68 ? 5.429 -0.413 -18.233 1.00 79.19 68 GLY A CA 1
ATOM 516 C C . GLY A 1 68 ? 5.594 -1.859 -17.762 1.00 79.19 68 GLY A C 1
ATOM 517 O O . GLY A 1 68 ? 5.038 -2.788 -18.347 1.00 79.19 68 GLY A O 1
ATOM 518 N N . ILE A 1 69 ? 6.403 -2.052 -16.716 1.00 80.62 69 ILE A N 1
ATOM 519 C CA . ILE A 1 69 ? 6.657 -3.366 -16.105 1.00 80.62 69 ILE A CA 1
ATOM 520 C C . ILE A 1 69 ? 6.071 -3.384 -14.686 1.00 80.62 69 ILE A C 1
ATOM 522 O O . ILE A 1 69 ? 6.337 -2.441 -13.932 1.00 80.62 69 ILE A O 1
ATOM 526 N N . PRO A 1 70 ? 5.326 -4.436 -14.287 1.00 83.50 70 PRO A N 1
ATOM 527 C CA . PRO A 1 70 ? 4.894 -4.611 -12.905 1.00 83.50 70 PRO A CA 1
ATOM 528 C C . PRO A 1 70 ? 6.079 -4.583 -11.937 1.00 83.50 70 PRO A C 1
ATOM 530 O O . PRO A 1 70 ? 7.076 -5.278 -12.138 1.00 83.50 70 PRO A O 1
ATOM 533 N N . MET A 1 71 ? 5.975 -3.781 -10.882 1.00 82.62 71 MET A N 1
ATOM 534 C CA . MET A 1 71 ? 7.026 -3.632 -9.881 1.00 82.62 71 MET A CA 1
ATOM 535 C C . MET A 1 71 ? 6.543 -4.165 -8.531 1.00 82.62 71 MET A C 1
ATOM 537 O O . MET A 1 71 ? 5.503 -3.713 -8.052 1.00 82.62 71 MET A O 1
ATOM 541 N N . PRO A 1 72 ? 7.281 -5.093 -7.895 1.00 84.06 72 PRO A N 1
ATOM 542 C CA . PRO A 1 72 ? 6.906 -5.580 -6.576 1.00 84.06 72 PRO A CA 1
ATOM 543 C C . PRO A 1 72 ? 6.970 -4.453 -5.548 1.00 84.06 72 PRO A C 1
ATOM 545 O O . PRO A 1 72 ? 7.820 -3.556 -5.631 1.00 84.06 72 PRO A O 1
ATOM 548 N N . ARG A 1 73 ? 6.092 -4.521 -4.548 1.00 86.75 73 ARG A N 1
ATOM 549 C CA . ARG A 1 73 ? 6.155 -3.619 -3.399 1.00 86.75 73 ARG A CA 1
ATOM 550 C C . ARG A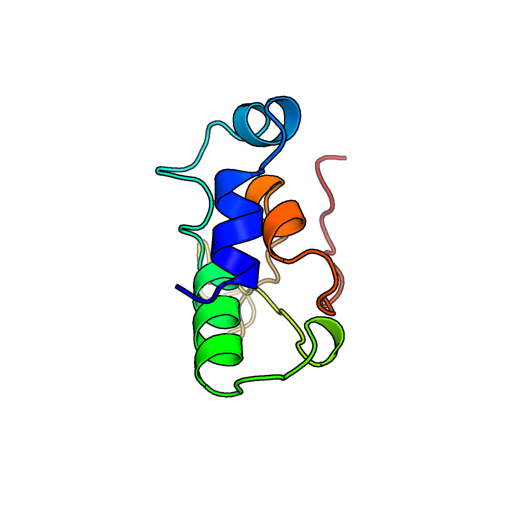 1 73 ? 7.395 -3.933 -2.572 1.00 86.75 73 ARG A C 1
ATOM 552 O O . ARG A 1 73 ? 7.842 -5.074 -2.486 1.00 86.75 73 ARG A O 1
ATOM 559 N N . CYS A 1 74 ? 7.945 -2.906 -1.931 1.00 86.50 74 CYS A N 1
ATOM 560 C CA . CYS A 1 74 ? 8.930 -3.111 -0.873 1.00 86.50 74 CYS A CA 1
ATOM 561 C C . CYS A 1 74 ? 8.242 -3.477 0.450 1.00 86.50 74 CYS A C 1
ATOM 563 O O . CYS A 1 74 ? 7.033 -3.305 0.598 1.00 86.50 74 CYS A O 1
ATOM 565 N N . GLN A 1 75 ? 9.022 -3.899 1.448 1.00 88.25 75 GLN A N 1
ATOM 566 C CA . GLN A 1 75 ? 8.484 -4.469 2.692 1.00 88.25 75 GLN A CA 1
ATOM 567 C C . GLN A 1 75 ? 7.662 -3.448 3.480 1.00 88.25 75 GLN A C 1
ATOM 569 O O . GLN A 1 75 ? 6.649 -3.793 4.086 1.00 88.25 75 GLN A O 1
ATOM 574 N N . HIS A 1 76 ? 8.050 -2.169 3.415 1.00 90.31 76 HIS A N 1
ATOM 575 C CA . HIS A 1 76 ? 7.268 -1.077 3.996 1.00 90.31 76 HIS A CA 1
ATOM 576 C C . HIS A 1 76 ? 5.890 -0.975 3.347 1.00 90.31 76 HIS A C 1
ATOM 578 O O . HIS A 1 76 ? 4.886 -0.873 4.044 1.00 90.31 76 HIS A O 1
ATOM 584 N N . CYS A 1 77 ? 5.834 -1.001 2.016 1.00 90.12 77 CYS A N 1
ATOM 585 C CA . CYS A 1 77 ? 4.593 -0.800 1.276 1.00 90.12 77 CYS A CA 1
ATOM 586 C C . CYS A 1 77 ? 3.706 -2.040 1.318 1.00 90.12 77 CYS A C 1
ATOM 588 O O . CYS A 1 77 ? 2.495 -1.907 1.451 1.00 90.12 77 CYS A O 1
ATOM 590 N N . GLU A 1 78 ? 4.288 -3.235 1.300 1.00 90.56 78 GLU A N 1
ATOM 591 C CA . GLU A 1 78 ? 3.579 -4.490 1.545 1.00 90.56 78 GLU A CA 1
ATOM 592 C C . GLU A 1 78 ? 2.917 -4.487 2.927 1.00 90.56 78 GLU A C 1
ATOM 594 O O . GLU A 1 78 ? 1.733 -4.792 3.039 1.00 90.56 78 GLU A O 1
ATOM 599 N N . TYR A 1 79 ? 3.630 -4.040 3.969 1.00 93.25 79 TYR A N 1
ATOM 600 C CA . TYR A 1 79 ? 3.034 -3.878 5.291 1.00 93.25 79 TYR A CA 1
ATOM 601 C C . TYR A 1 79 ? 1.918 -2.825 5.286 1.00 93.25 79 TYR A C 1
ATOM 603 O O . TYR A 1 79 ? 0.821 -3.097 5.768 1.00 93.25 79 TYR A O 1
ATOM 611 N N . ILE A 1 80 ? 2.155 -1.630 4.745 1.00 93.75 80 ILE A N 1
ATOM 612 C CA . ILE A 1 80 ? 1.167 -0.539 4.791 1.00 93.75 80 ILE A CA 1
ATOM 613 C C . ILE A 1 80 ? -0.110 -0.893 4.023 1.00 93.75 80 ILE A C 1
ATOM 615 O O . ILE A 1 80 ? -1.201 -0.585 4.485 1.00 93.75 80 ILE A O 1
ATOM 619 N N . THR A 1 81 ? 0.025 -1.566 2.883 1.00 93.31 81 THR A N 1
ATOM 620 C CA . THR A 1 81 ? -1.091 -1.889 1.981 1.00 93.31 81 THR A CA 1
ATOM 621 C C . THR A 1 81 ? -1.670 -3.287 2.208 1.00 93.31 81 THR A C 1
ATOM 623 O O . THR A 1 81 ? -2.490 -3.760 1.420 1.00 93.31 81 THR A O 1
ATOM 626 N N . ASN A 1 82 ? -1.241 -3.974 3.268 1.00 92.38 82 ASN A N 1
ATOM 627 C CA . ASN A 1 82 ? -1.726 -5.308 3.601 1.00 92.38 82 ASN A CA 1
ATOM 628 C C . ASN A 1 82 ? -3.257 -5.320 3.754 1.00 92.38 82 ASN A C 1
ATOM 630 O O . ASN A 1 82 ? -3.822 -4.410 4.342 1.00 92.38 82 ASN A O 1
ATOM 634 N N . GLY A 1 83 ? -3.927 -6.351 3.246 1.00 91.31 83 GLY A N 1
ATOM 635 C CA . GLY A 1 83 ? -5.391 -6.441 3.233 1.00 91.31 83 GLY A CA 1
ATOM 636 C C . GLY A 1 83 ? -6.051 -5.888 1.968 1.00 91.31 83 GLY A C 1
ATOM 637 O O . GLY A 1 83 ? -7.179 -6.267 1.684 1.00 91.31 83 GLY A O 1
ATOM 638 N N . SER A 1 84 ? -5.353 -5.072 1.171 1.00 93.00 84 SER A N 1
ATOM 639 C CA . SER A 1 84 ? -5.807 -4.750 -0.190 1.00 93.00 84 SER A CA 1
ATOM 640 C C . SER A 1 84 ? -5.507 -5.891 -1.163 1.00 93.00 84 SER A C 1
ATOM 642 O O . SER A 1 84 ? -4.562 -6.665 -0.968 1.00 93.00 84 SER A O 1
ATOM 644 N N . ASN A 1 85 ? -6.287 -5.981 -2.242 1.00 92.12 85 ASN A N 1
ATOM 645 C CA . ASN A 1 85 ? -5.962 -6.877 -3.345 1.00 92.12 85 ASN A CA 1
ATOM 646 C C . ASN A 1 85 ? -4.725 -6.365 -4.084 1.00 92.12 85 ASN A C 1
ATOM 648 O O . ASN A 1 85 ? -4.501 -5.159 -4.206 1.00 92.12 85 ASN A O 1
ATOM 652 N N . TYR A 1 86 ? -3.937 -7.281 -4.640 1.00 84.81 86 TYR A N 1
ATOM 653 C CA . TYR A 1 86 ? -2.733 -6.924 -5.380 1.00 84.81 86 TYR A CA 1
ATOM 654 C C . TYR A 1 86 ? -2.609 -7.747 -6.663 1.00 84.81 86 TYR A C 1
ATOM 656 O O . TYR A 1 86 ? -2.845 -8.956 -6.659 1.00 84.81 86 TYR A O 1
ATOM 664 N N . TYR A 1 87 ? -2.226 -7.093 -7.760 1.00 79.00 87 TYR A N 1
ATOM 665 C CA . TYR A 1 87 ? -1.975 -7.767 -9.035 1.00 79.00 87 TYR A CA 1
ATOM 666 C C . TYR A 1 87 ? -0.658 -8.559 -8.979 1.00 79.00 87 TYR A C 1
ATOM 668 O O . TYR A 1 87 ? 0.364 -7.933 -8.760 1.00 79.00 87 TYR A O 1
ATOM 676 N N . PRO A 1 88 ? -0.617 -9.884 -9.204 1.00 67.88 88 PRO A N 1
ATOM 677 C CA . PRO A 1 88 ? 0.495 -10.762 -8.820 1.00 67.88 88 PRO A CA 1
ATOM 678 C C . PRO A 1 88 ? 1.915 -10.190 -9.003 1.00 67.88 88 PRO A C 1
ATOM 680 O O . PRO A 1 88 ? 2.346 -9.883 -10.116 1.00 67.88 88 PRO A O 1
ATOM 683 N N . GLU A 1 89 ? 2.667 -10.102 -7.899 1.00 65.19 89 GLU A N 1
ATOM 684 C CA . GLU A 1 89 ? 4.089 -9.731 -7.899 1.00 65.19 89 GLU A CA 1
ATOM 685 C C . GLU A 1 89 ? 4.886 -10.867 -8.541 1.00 65.19 89 GLU A C 1
ATOM 687 O O . GLU A 1 89 ? 5.220 -11.850 -7.885 1.00 65.19 89 GLU A O 1
ATOM 692 N N . VAL A 1 90 ? 5.217 -10.741 -9.827 1.00 58.25 90 VAL A N 1
ATOM 693 C CA . VAL A 1 90 ? 6.069 -11.713 -10.541 1.00 58.25 90 VAL A CA 1
ATOM 694 C C . VAL A 1 90 ? 7.498 -11.796 -9.978 1.00 58.25 90 VAL A C 1
ATOM 696 O O . VAL A 1 90 ? 8.245 -12.700 -10.332 1.00 58.25 90 VAL A O 1
ATOM 699 N N . LEU A 1 91 ? 7.875 -10.893 -9.066 1.00 56.41 91 LEU A N 1
ATOM 700 C CA . LEU A 1 91 ? 9.180 -10.841 -8.408 1.00 56.41 91 LEU A CA 1
ATOM 701 C C . LEU A 1 91 ? 9.010 -10.614 -6.897 1.00 56.41 91 LEU A C 1
ATOM 703 O O . LEU A 1 91 ? 9.245 -9.516 -6.398 1.00 56.41 91 LEU A O 1
ATOM 707 N N . LYS A 1 92 ? 8.605 -11.635 -6.135 1.00 53.25 92 LYS A N 1
ATOM 708 C CA . LYS A 1 92 ? 8.751 -11.585 -4.670 1.00 53.25 92 LYS A CA 1
ATOM 709 C C . LYS A 1 92 ? 10.226 -11.762 -4.321 1.00 53.25 92 LYS A C 1
ATOM 711 O O . LYS A 1 92 ? 10.804 -12.776 -4.681 1.00 53.25 92 LYS A O 1
ATOM 716 N N . TYR A 1 93 ? 10.803 -10.756 -3.660 1.00 52.84 93 TYR A N 1
ATOM 717 C CA . TYR A 1 93 ? 12.130 -10.728 -3.027 1.00 52.84 93 TYR A CA 1
ATOM 718 C C . TYR A 1 93 ? 13.076 -11.878 -3.397 1.00 52.84 93 TYR A C 1
ATOM 720 O O . TYR A 1 93 ? 13.033 -12.936 -2.780 1.00 52.84 93 TYR A O 1
ATOM 728 N N . GLY A 1 94 ? 13.969 -11.611 -4.353 1.00 44.06 94 GLY A N 1
ATOM 729 C CA . GLY A 1 94 ? 15.236 -12.317 -4.543 1.00 44.06 94 GLY A CA 1
ATOM 730 C C . GLY A 1 94 ? 15.202 -13.842 -4.403 1.00 44.06 94 GLY A C 1
ATOM 731 O O . GLY A 1 94 ? 15.618 -14.375 -3.374 1.00 44.06 94 GLY A O 1
ATOM 732 N N . LYS A 1 95 ? 14.860 -14.527 -5.492 1.00 37.44 95 LYS A N 1
ATOM 733 C CA . LYS A 1 95 ? 15.736 -15.565 -6.043 1.00 37.44 95 LYS A CA 1
ATOM 734 C C . LYS A 1 95 ? 15.957 -15.283 -7.518 1.00 37.44 95 LYS A C 1
ATOM 736 O O . LYS A 1 95 ? 14.956 -14.954 -8.189 1.00 37.44 95 LYS A O 1
#

Mean predicted aligned error: 6.68 Å

Organism: NCBI:txid2936439